Protein AF-A0A6C8YXC8-F1 (afdb_monomer)

Secondary structure (DSSP, 8-state):
---EEEEE-SSEEEEEE-----SSSPP--EEEEEEESSSEEEEEE--B-HHHHHHHHHHHTTTS-GGGEEEEE-SSSSTTTB--

pLDDT: mean 89.51, std 9.95, range [59.56, 98.44]

Solvent-accessible surface area (backbone atoms only — not comparable to full-atom values): 4867 Å² total; per-residue (Å²): 127,80,59,45,77,79,44,74,74,92,40,43,36,35,31,39,36,60,78,60,68,86,77,96,66,88,81,56,68,28,36,42,38,40,40,48,74,100,57,63,44,24,34,37,35,24,64,22,19,81,81,29,43,63,50,46,52,62,38,48,58,75,78,43,62,74,88,30,52,77,42,78,44,58,92,55,82,51,55,68,25,44,48,133

Radius of gyration: 12.47 Å; Cα contacts (8 Å, |Δi|>4): 161; chains: 1; bounding box: 31×22×38 Å

Structure (mmCIF, N/CA/C/O backbone):
data_AF-A0A6C8YXC8-F1
#
_entry.id   AF-A0A6C8YXC8-F1
#
loop_
_atom_site.group_PDB
_atom_site.id
_atom_site.type_symbol
_atom_site.label_atom_id
_atom_site.label_alt_id
_atom_site.label_comp_id
_atom_site.label_asym_id
_atom_site.label_entity_id
_atom_site.label_seq_id
_atom_site.pdbx_PDB_ins_code
_atom_site.Cartn_x
_atom_site.Cartn_y
_atom_site.Cartn_z
_atom_site.occupancy
_atom_site.B_iso_or_equiv
_atom_site.auth_seq_id
_atom_site.auth_comp_id
_atom_site.auth_asym_id
_atom_site.auth_atom_id
_atom_site.pdbx_PDB_model_num
ATOM 1 N N . MET A 1 1 ? -7.499 -0.238 -12.054 1.00 61.75 1 MET A N 1
ATOM 2 C CA . MET A 1 1 ? -7.536 -1.402 -11.145 1.00 61.75 1 MET A CA 1
ATOM 3 C C . MET A 1 1 ? -8.040 -0.961 -9.776 1.00 61.75 1 MET A C 1
ATOM 5 O O . MET A 1 1 ? -7.908 0.221 -9.455 1.00 61.75 1 MET A O 1
ATOM 9 N N . SER A 1 2 ? -8.677 -1.853 -9.017 1.00 70.31 2 SER A N 1
ATOM 10 C CA . SER A 1 2 ? -9.235 -1.566 -7.682 1.00 70.31 2 SER A CA 1
ATOM 11 C C . SER A 1 2 ? -8.474 -2.244 -6.540 1.00 70.31 2 SER A C 1
ATOM 13 O O . SER A 1 2 ? -8.866 -2.070 -5.399 1.00 70.31 2 SER A O 1
ATOM 15 N N . GLY A 1 3 ? -7.399 -2.993 -6.809 1.00 90.00 3 GLY A N 1
ATOM 16 C CA . GLY A 1 3 ? -6.791 -3.880 -5.811 1.00 90.00 3 GLY A CA 1
ATOM 17 C C . GLY A 1 3 ? -7.686 -5.086 -5.496 1.00 90.00 3 GLY A C 1
ATOM 18 O O . GLY A 1 3 ? -8.912 -5.022 -5.610 1.00 90.00 3 GLY A O 1
ATOM 19 N N . LYS A 1 4 ? -7.070 -6.213 -5.145 1.00 95.56 4 LYS A N 1
ATOM 20 C CA . LYS A 1 4 ? -7.751 -7.431 -4.703 1.00 95.56 4 LYS A CA 1
ATOM 21 C C . LYS A 1 4 ? -7.632 -7.529 -3.189 1.00 95.56 4 LYS A C 1
ATOM 23 O O . LYS A 1 4 ? -6.523 -7.637 -2.676 1.00 95.56 4 LYS A O 1
ATOM 28 N N . ILE A 1 5 ? -8.759 -7.539 -2.486 1.00 96.88 5 ILE A N 1
ATOM 29 C CA . ILE A 1 5 ? -8.785 -7.837 -1.052 1.00 96.88 5 ILE A CA 1
ATOM 30 C C . ILE A 1 5 ? -8.448 -9.322 -0.882 1.00 96.88 5 ILE A C 1
ATOM 32 O O . ILE A 1 5 ? -9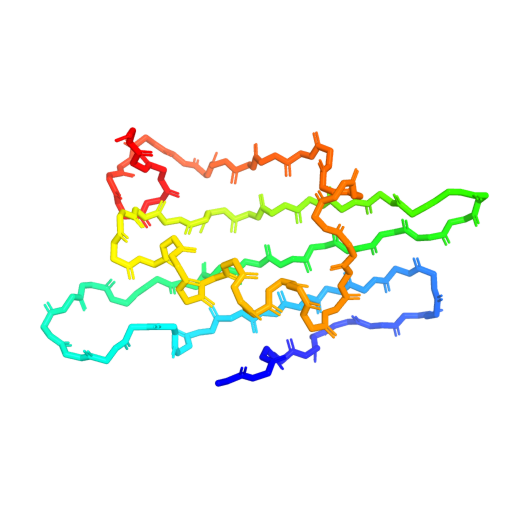.126 -10.186 -1.440 1.00 96.88 5 ILE A O 1
ATOM 36 N N . ILE A 1 6 ? -7.366 -9.610 -0.163 1.00 97.88 6 ILE A N 1
ATOM 37 C CA . ILE A 1 6 ? -6.907 -10.977 0.133 1.00 97.88 6 ILE A CA 1
ATOM 38 C C . ILE A 1 6 ? -7.190 -11.378 1.584 1.00 97.88 6 ILE A C 1
ATOM 40 O O . ILE A 1 6 ? -7.165 -12.563 1.903 1.00 97.88 6 ILE A O 1
ATOM 44 N N . PHE A 1 7 ? -7.493 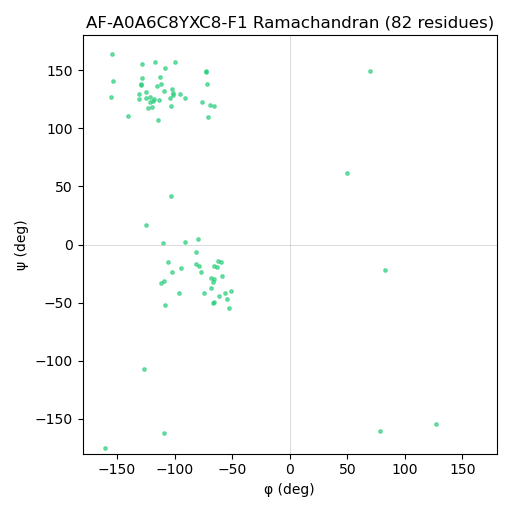-10.405 2.444 1.00 98.44 7 PHE A N 1
ATOM 45 C CA . PHE A 1 7 ? -7.966 -10.611 3.807 1.00 98.44 7 PHE A CA 1
ATOM 46 C C . PHE A 1 7 ? -8.812 -9.415 4.249 1.00 98.44 7 PHE A C 1
ATOM 48 O O . PHE A 1 7 ? -8.458 -8.275 3.949 1.00 98.44 7 PHE A O 1
ATOM 55 N N . ASP A 1 8 ? -9.895 -9.687 4.975 1.00 97.81 8 ASP A N 1
ATOM 56 C CA . ASP A 1 8 ? -10.734 -8.683 5.626 1.00 97.81 8 ASP A CA 1
ATOM 57 C C . ASP A 1 8 ? -11.457 -9.318 6.821 1.00 97.81 8 ASP A C 1
ATOM 59 O O . ASP A 1 8 ? -12.108 -10.355 6.678 1.00 97.81 8 ASP A O 1
ATOM 63 N N . ASN A 1 9 ? -11.338 -8.709 8.000 1.00 97.56 9 ASN A N 1
ATOM 64 C CA . ASN A 1 9 ? -12.105 -9.086 9.191 1.00 97.56 9 ASN A CA 1
ATOM 65 C C . ASN A 1 9 ? -12.899 -7.914 9.803 1.00 97.56 9 ASN A C 1
ATOM 67 O O . ASN A 1 9 ? -13.285 -7.974 10.970 1.00 97.56 9 ASN A O 1
ATOM 71 N N . GLY A 1 10 ? -13.099 -6.833 9.049 1.00 96.06 10 GLY A N 1
ATOM 72 C CA . GLY A 1 10 ? -13.775 -5.607 9.475 1.00 96.06 10 GLY A CA 1
ATOM 73 C C . GLY A 1 10 ? -12.896 -4.616 10.244 1.00 96.06 10 GLY A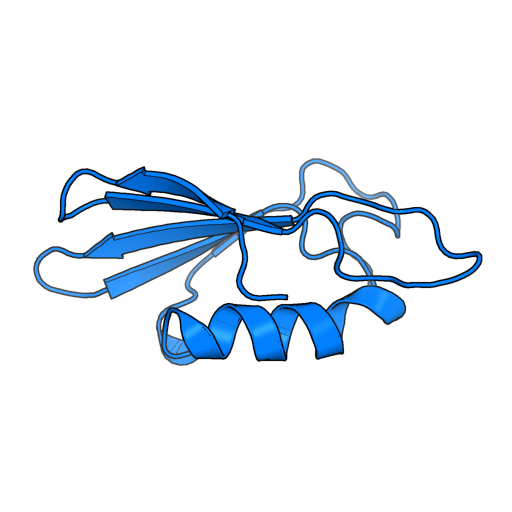 C 1
ATOM 74 O O . GLY A 1 10 ? -13.207 -3.430 10.250 1.00 96.06 10 GLY A O 1
ATOM 75 N N . LYS A 1 11 ? -11.792 -5.063 10.859 1.00 97.19 11 LYS A N 1
ATOM 76 C CA . LYS A 1 11 ? -10.795 -4.189 11.512 1.00 97.19 11 LYS A CA 1
ATOM 77 C C . LYS A 1 11 ? -9.476 -4.117 10.758 1.00 97.19 11 LYS A C 1
ATOM 79 O O . LYS A 1 11 ? -8.769 -3.121 10.825 1.00 97.19 11 LYS A O 1
ATOM 84 N N . HIS A 1 12 ? -9.107 -5.198 10.087 1.00 98.25 12 HIS A N 1
ATOM 85 C CA . HIS A 1 12 ? -7.843 -5.345 9.397 1.00 98.25 12 HIS A CA 1
ATOM 86 C C . HIS A 1 12 ? -8.090 -5.846 7.984 1.00 98.25 12 HIS A C 1
ATOM 88 O O . HIS A 1 12 ? -8.792 -6.841 7.786 1.00 98.25 12 HIS A O 1
ATOM 94 N N . GLN A 1 13 ? -7.497 -5.157 7.018 1.00 98.25 13 GLN A N 1
ATOM 95 C CA . GLN A 1 13 ? -7.638 -5.449 5.601 1.00 98.25 13 GLN A CA 1
ATOM 96 C C . GLN A 1 13 ? -6.266 -5.551 4.947 1.00 98.25 13 GLN A C 1
ATOM 98 O O . GLN A 1 13 ? -5.397 -4.708 5.172 1.00 98.25 13 GLN A O 1
ATOM 103 N N . CYS A 1 14 ? -6.103 -6.557 4.091 1.00 98.31 14 CYS A N 1
ATOM 104 C CA . CYS A 1 14 ? -4.923 -6.727 3.250 1.00 98.31 14 CYS A CA 1
ATOM 105 C C . CYS A 1 14 ? -5.351 -6.679 1.786 1.00 98.31 14 CYS A C 1
ATOM 107 O O . CYS A 1 14 ? -6.192 -7.471 1.345 1.00 98.31 14 CYS A O 1
ATOM 109 N N . ILE A 1 15 ? -4.757 -5.768 1.024 1.00 97.81 15 ILE A N 1
ATOM 110 C CA . ILE A 1 15 ? -5.133 -5.473 -0.357 1.00 97.81 15 ILE A CA 1
ATOM 111 C C . ILE A 1 15 ? -3.896 -5.622 -1.235 1.00 97.81 15 ILE A C 1
ATOM 113 O O . ILE A 1 15 ? -2.871 -5.005 -0.972 1.00 97.81 15 ILE A O 1
ATOM 117 N N . MET A 1 16 ? -3.998 -6.438 -2.281 1.00 96.38 16 MET A N 1
ATOM 118 C CA . MET A 1 16 ? -2.936 -6.685 -3.254 1.00 96.38 16 MET A CA 1
ATOM 119 C C . MET A 1 16 ? -3.193 -5.908 -4.545 1.00 96.38 16 MET A C 1
ATOM 121 O O . MET A 1 16 ? -4.285 -5.974 -5.116 1.00 96.38 16 MET A O 1
ATOM 125 N N . PHE A 1 17 ? -2.164 -5.248 -5.061 1.00 93.50 17 PHE A N 1
ATOM 126 C CA . PHE A 1 17 ? -2.148 -4.611 -6.370 1.00 93.50 17 PHE A CA 1
ATOM 127 C C . PHE A 1 17 ? -1.128 -5.340 -7.246 1.00 93.50 17 PHE A C 1
ATOM 129 O O . PHE A 1 17 ? 0.067 -5.245 -7.012 1.00 93.50 17 PHE A O 1
ATOM 136 N N . SER A 1 18 ? -1.605 -6.116 -8.219 1.00 89.38 18 SER A N 1
ATOM 137 C CA . SER A 1 18 ? -0.744 -6.853 -9.162 1.00 89.38 18 SER A CA 1
ATOM 138 C C . SER A 1 18 ? -0.556 -6.075 -10.456 1.00 89.38 18 SER A C 1
ATOM 140 O O . SER A 1 18 ? 0.540 -5.968 -10.980 1.00 89.38 18 SER A O 1
ATOM 142 N N . ASP A 1 19 ? -1.619 -5.469 -10.968 1.00 85.31 19 ASP A N 1
ATOM 143 C CA . ASP A 1 19 ? -1.625 -5.002 -12.353 1.00 85.31 19 ASP A CA 1
ATOM 144 C C . ASP A 1 19 ? -1.435 -3.482 -12.469 1.00 85.31 19 ASP A C 1
ATOM 146 O O . ASP A 1 19 ? -2.166 -2.845 -13.217 1.00 85.31 19 ASP A O 1
ATOM 150 N N . LEU A 1 20 ? -0.538 -2.846 -11.704 1.00 80.94 20 LEU A N 1
ATOM 151 C CA . LEU A 1 20 ? -0.424 -1.372 -11.712 1.00 80.94 20 LEU A CA 1
ATOM 152 C C . LEU A 1 20 ? 0.299 -0.785 -12.930 1.00 80.94 20 LEU A C 1
ATOM 154 O O . LEU A 1 20 ? 0.038 0.366 -13.286 1.00 80.94 20 LEU A O 1
ATOM 158 N N . VAL A 1 21 ? 1.154 -1.562 -13.594 1.00 73.25 21 VAL A N 1
ATOM 159 C CA . VAL A 1 21 ? 1.886 -1.141 -14.797 1.00 73.25 21 VAL A CA 1
ATOM 160 C C . VAL A 1 21 ? 1.376 -1.928 -15.999 1.00 73.25 21 VAL A C 1
ATOM 162 O O . VAL A 1 21 ? 1.146 -3.132 -15.917 1.00 73.25 21 VAL A O 1
ATOM 165 N N . LYS A 1 22 ? 1.193 -1.244 -17.132 1.00 66.50 22 LYS A N 1
ATOM 166 C CA . LYS A 1 22 ? 0.943 -1.864 -18.439 1.00 66.50 22 LYS A CA 1
ATOM 167 C C . LYS A 1 22 ? 2.086 -1.479 -19.378 1.00 66.50 22 LYS A C 1
ATOM 169 O O . LYS A 1 22 ? 2.319 -0.287 -19.550 1.00 66.50 22 LYS A O 1
ATOM 174 N N . GLY A 1 23 ? 2.765 -2.451 -19.987 1.00 69.06 23 GLY A N 1
ATOM 175 C CA . GLY A 1 23 ? 3.870 -2.218 -20.930 1.00 69.06 23 GLY A CA 1
ATOM 176 C C . GLY A 1 23 ? 5.141 -2.989 -20.563 1.00 69.06 23 GLY A C 1
ATOM 177 O O . GLY A 1 23 ? 5.053 -4.005 -19.883 1.00 69.06 23 GLY A O 1
ATOM 178 N N . ASP A 1 24 ? 6.303 -2.485 -20.992 1.00 65.75 24 ASP A N 1
ATOM 179 C CA . ASP A 1 24 ? 7.618 -3.153 -20.880 1.00 65.75 24 ASP A CA 1
ATOM 180 C C . ASP A 1 24 ? 8.285 -3.050 -19.491 1.00 65.75 24 ASP A C 1
ATOM 182 O O . ASP A 1 24 ? 9.431 -3.460 -19.310 1.00 65.75 24 ASP A O 1
ATOM 186 N N . GLY A 1 25 ? 7.601 -2.471 -18.500 1.00 66.81 25 GLY A N 1
ATOM 187 C CA . GLY A 1 25 ? 8.107 -2.384 -17.129 1.00 66.81 25 GLY A CA 1
ATOM 188 C C . GLY A 1 25 ? 8.066 -3.736 -16.413 1.00 66.81 25 GLY A C 1
ATOM 189 O O . GLY A 1 25 ? 7.166 -4.543 -16.649 1.00 66.81 25 GLY A O 1
ATOM 190 N N . ILE A 1 26 ? 9.013 -3.971 -15.500 1.00 68.50 26 ILE A N 1
ATOM 191 C CA . ILE A 1 26 ? 8.975 -5.144 -14.620 1.00 68.50 26 ILE A CA 1
ATOM 192 C C . ILE A 1 26 ? 7.756 -5.004 -13.703 1.00 68.50 26 ILE A C 1
ATOM 194 O O . ILE A 1 26 ? 7.628 -4.032 -12.959 1.00 68.50 26 ILE A O 1
ATOM 198 N N . GLN A 1 27 ? 6.834 -5.959 -13.794 1.00 73.00 27 GLN A N 1
ATOM 199 C CA . GLN A 1 27 ? 5.641 -5.989 -12.961 1.00 73.00 27 GLN A CA 1
ATOM 200 C C . GLN A 1 27 ? 6.022 -6.467 -11.554 1.00 73.00 27 GLN A C 1
ATOM 202 O O . GLN A 1 27 ? 6.549 -7.565 -11.393 1.00 73.00 27 GLN A O 1
ATOM 207 N N . SER A 1 28 ? 5.726 -5.656 -10.540 1.00 78.50 28 SER A N 1
ATOM 208 C CA . SER A 1 28 ? 5.826 -6.036 -9.130 1.00 78.50 28 SER A CA 1
ATOM 209 C C . SER A 1 28 ? 4.447 -5.993 -8.470 1.00 78.50 28 SER A C 1
ATOM 211 O O . SER A 1 28 ? 3.526 -5.339 -8.969 1.00 78.50 28 SER A O 1
ATOM 213 N N . ASN A 1 29 ? 4.286 -6.730 -7.369 1.00 89.12 29 ASN A N 1
ATOM 214 C CA . ASN A 1 29 ? 3.071 -6.697 -6.562 1.00 89.12 29 ASN A CA 1
ATOM 215 C C . ASN A 1 29 ? 3.269 -5.717 -5.410 1.00 89.12 29 ASN A C 1
ATOM 217 O O . ASN A 1 29 ? 4.233 -5.846 -4.663 1.00 89.12 29 ASN A O 1
ATOM 221 N N . GLN A 1 30 ? 2.324 -4.804 -5.229 1.00 93.31 30 GLN A N 1
ATOM 222 C CA . GLN A 1 30 ? 2.304 -3.876 -4.103 1.00 93.31 30 GLN A CA 1
ATOM 223 C C . GLN A 1 30 ? 1.181 -4.269 -3.149 1.00 93.31 30 GLN A C 1
ATOM 225 O O . GLN A 1 30 ? 0.155 -4.812 -3.575 1.00 93.31 30 GLN A O 1
ATOM 230 N N . PHE A 1 31 ? 1.334 -3.967 -1.862 1.00 96.75 31 PHE A N 1
ATOM 231 C CA . PHE A 1 31 ? 0.293 -4.257 -0.878 1.00 96.75 31 PHE A CA 1
ATOM 232 C C . PHE A 1 31 ? -0.057 -3.032 -0.050 1.00 96.75 31 PHE A C 1
ATOM 234 O O . PHE A 1 31 ? 0.806 -2.240 0.317 1.00 96.75 31 PHE A O 1
ATOM 241 N N . LEU A 1 32 ? -1.340 -2.912 0.277 1.00 97.69 32 LEU A N 1
ATOM 242 C 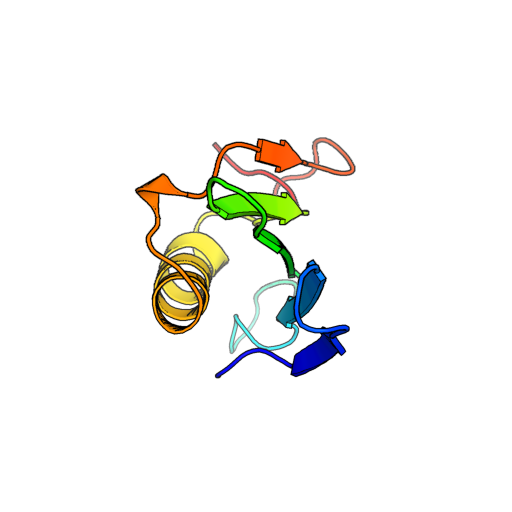CA . LEU A 1 32 ? -1.841 -2.008 1.300 1.00 97.69 32 LEU A CA 1
ATOM 243 C C . LEU A 1 32 ? -2.399 -2.842 2.445 1.00 97.69 32 LEU A C 1
ATOM 245 O O . LEU A 1 32 ? -3.290 -3.671 2.252 1.00 97.69 32 LEU A O 1
ATOM 249 N N . ILE A 1 33 ? -1.882 -2.582 3.636 1.00 98.38 33 ILE A N 1
ATOM 250 C CA . ILE A 1 33 ? -2.422 -3.076 4.892 1.00 98.38 33 ILE A CA 1
ATOM 251 C C . ILE A 1 33 ? -3.138 -1.914 5.565 1.00 98.38 33 ILE A C 1
ATOM 253 O O . ILE A 1 33 ? -2.536 -0.860 5.761 1.00 98.38 33 ILE A O 1
ATOM 257 N N . LEU A 1 34 ? -4.404 -2.102 5.923 1.00 98.31 34 LEU A N 1
ATOM 258 C CA . LEU A 1 34 ? -5.167 -1.159 6.735 1.00 98.31 34 LEU A CA 1
ATOM 259 C C . LEU A 1 34 ? -5.530 -1.816 8.055 1.00 98.31 34 LEU A C 1
ATOM 261 O O . LEU A 1 34 ? -5.946 -2.974 8.097 1.00 98.31 34 LEU A O 1
ATOM 265 N N . HIS A 1 35 ? -5.380 -1.066 9.134 1.00 98.38 35 HIS A N 1
ATOM 266 C CA . HIS A 1 35 ? -5.883 -1.434 10.442 1.00 98.38 35 HIS A CA 1
ATOM 267 C C . HIS A 1 35 ? -6.657 -0.255 11.024 1.00 98.38 35 HIS A C 1
ATOM 269 O O . HIS A 1 35 ? -6.121 0.849 11.113 1.00 98.38 35 HIS A O 1
ATOM 275 N N . SER A 1 36 ? -7.904 -0.498 11.405 1.00 96.56 36 SER A N 1
ATOM 276 C CA . SER A 1 36 ? -8.808 0.497 11.968 1.00 96.56 36 SER A CA 1
ATOM 277 C C . SER A 1 36 ? -9.288 0.024 13.335 1.00 96.56 36 SER A C 1
ATOM 279 O O . SER A 1 36 ? -9.958 -1.006 13.450 1.00 96.56 36 SER A O 1
ATOM 281 N N . ASP A 1 37 ? -8.939 0.796 14.360 1.00 92.69 37 ASP A N 1
ATOM 282 C CA . ASP A 1 37 ? -9.520 0.685 15.699 1.00 92.69 37 ASP A CA 1
ATOM 283 C C . ASP A 1 37 ? -10.046 2.069 16.114 1.00 92.69 37 ASP A C 1
ATOM 285 O O . ASP A 1 37 ? -11.015 2.529 15.513 1.00 92.69 37 ASP A O 1
ATOM 289 N N . GLU A 1 38 ? -9.400 2.780 17.045 1.00 94.25 38 GLU A N 1
ATOM 290 C CA . GLU A 1 38 ? -9.726 4.192 17.331 1.00 94.25 38 GLU A CA 1
ATOM 291 C C . GLU A 1 38 ? -9.347 5.125 16.167 1.00 94.25 38 GLU A C 1
ATOM 293 O O . GLU A 1 38 ? -10.081 6.052 15.839 1.00 94.25 38 GLU A O 1
ATOM 298 N N . GLU A 1 39 ? -8.224 4.837 15.508 1.00 95.31 39 GLU A N 1
ATOM 299 C CA . GLU A 1 39 ? -7.704 5.562 14.348 1.00 95.31 39 GLU A CA 1
ATOM 300 C C . GLU A 1 39 ? -7.390 4.575 13.217 1.00 95.31 39 GLU A C 1
ATOM 302 O O . GLU A 1 39 ? -7.127 3.391 13.456 1.00 95.31 39 GLU A O 1
ATOM 307 N N . THR A 1 40 ? -7.390 5.057 11.971 1.00 97.00 40 THR A N 1
ATOM 308 C CA . THR A 1 40 ? -6.976 4.243 10.817 1.00 97.00 40 THR A CA 1
ATOM 309 C C . THR A 1 40 ? -5.485 4.407 10.553 1.00 97.00 40 THR A C 1
ATOM 311 O O . THR A 1 40 ? -4.983 5.515 10.355 1.00 97.00 40 THR A O 1
ATOM 314 N N . VAL A 1 41 ? -4.780 3.281 10.507 1.00 98.00 41 VAL A N 1
ATOM 315 C CA . VAL A 1 41 ? -3.349 3.195 10.222 1.00 98.00 41 VAL A CA 1
ATOM 316 C C . VAL A 1 41 ? -3.137 2.324 8.993 1.00 98.00 41 VAL A C 1
ATOM 318 O O . VAL A 1 41 ? -3.610 1.191 8.924 1.00 98.00 41 VAL A O 1
ATOM 321 N N . GLY A 1 42 ? -2.411 2.863 8.020 1.00 98.06 42 GLY A N 1
ATOM 322 C CA . GLY A 1 42 ? -2.043 2.177 6.793 1.00 98.06 42 GLY A CA 1
ATOM 323 C C . GLY A 1 42 ? -0.548 1.898 6.698 1.00 98.06 42 GLY A C 1
ATOM 324 O O . GLY A 1 42 ? 0.277 2.725 7.098 1.00 98.06 42 GLY A O 1
ATOM 325 N N . ALA A 1 43 ? -0.204 0.753 6.118 1.00 98.00 43 ALA A N 1
ATOM 326 C CA . ALA A 1 43 ? 1.146 0.420 5.690 1.00 98.00 43 ALA A CA 1
ATOM 327 C C . ALA A 1 43 ? 1.140 0.036 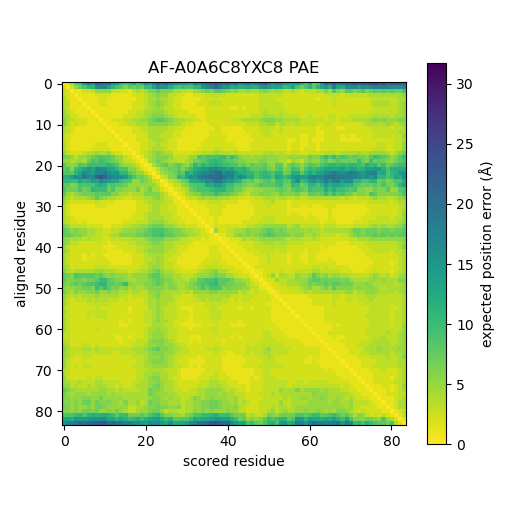4.209 1.00 98.00 43 ALA A C 1
ATOM 329 O O . ALA A 1 43 ? 0.325 -0.785 3.785 1.00 98.00 43 ALA A O 1
ATOM 330 N N . VAL A 1 44 ? 2.051 0.617 3.433 1.00 96.69 44 VAL A N 1
ATOM 331 C CA . VAL A 1 44 ? 2.298 0.222 2.042 1.00 96.69 44 VAL A CA 1
ATOM 332 C C . VAL A 1 44 ? 3.548 -0.645 2.006 1.00 96.69 44 VAL A C 1
ATOM 334 O O . VAL A 1 44 ? 4.575 -0.255 2.558 1.00 96.69 44 VAL A O 1
ATOM 337 N N . ILE A 1 45 ? 3.455 -1.813 1.378 1.00 9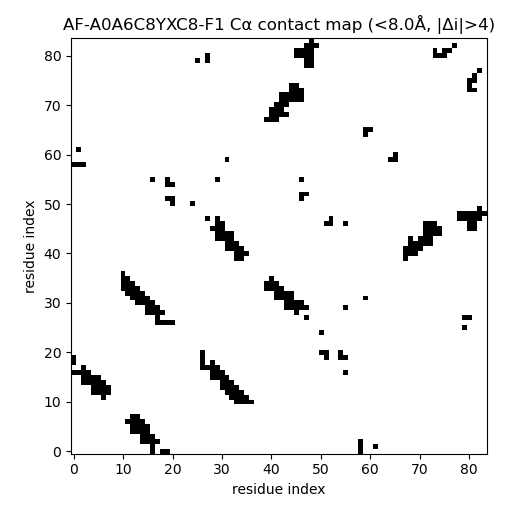5.94 45 ILE A N 1
ATOM 338 C CA . ILE A 1 45 ? 4.576 -2.741 1.204 1.00 95.94 45 ILE A CA 1
ATOM 339 C C . ILE A 1 45 ? 4.985 -2.731 -0.262 1.00 95.94 45 ILE A C 1
ATOM 341 O O . ILE A 1 45 ? 4.120 -2.854 -1.135 1.00 95.94 45 ILE A O 1
ATOM 345 N N . ASP A 1 46 ? 6.291 -2.602 -0.482 1.00 93.50 46 ASP A N 1
ATOM 346 C CA . ASP A 1 46 ? 6.966 -2.608 -1.774 1.00 93.50 46 ASP A CA 1
ATOM 347 C C . ASP A 1 46 ? 6.288 -1.651 -2.766 1.00 93.50 46 ASP A C 1
ATOM 349 O O . ASP A 1 46 ? 5.759 -2.101 -3.772 1.00 93.50 46 ASP A O 1
ATOM 353 N N . PRO A 1 47 ? 6.233 -0.329 -2.492 1.00 90.81 47 PRO A N 1
ATOM 354 C CA . PRO A 1 47 ? 5.489 0.639 -3.316 1.00 90.81 47 PRO A CA 1
ATOM 355 C C . PRO A 1 47 ? 5.961 0.719 -4.783 1.00 90.81 47 PRO A C 1
ATOM 357 O O . PRO A 1 47 ? 5.261 1.259 -5.649 1.00 90.81 47 PRO A O 1
ATOM 360 N N . GLY A 1 48 ? 7.138 0.171 -5.066 1.00 87.38 48 GLY A N 1
ATOM 361 C CA . GLY A 1 48 ? 7.800 0.208 -6.354 1.00 87.38 48 GLY A CA 1
ATOM 362 C C . GLY A 1 48 ? 8.477 1.545 -6.622 1.00 87.38 48 GLY A C 1
ATOM 363 O O . GLY A 1 48 ? 8.771 2.312 -5.702 1.00 87.38 48 GLY A O 1
ATOM 364 N N . GLY A 1 49 ? 8.749 1.801 -7.899 1.00 82.00 49 GLY A N 1
ATOM 365 C CA . GLY A 1 49 ? 9.449 2.998 -8.356 1.00 82.00 49 GLY A CA 1
ATOM 366 C C . GLY A 1 49 ? 8.574 4.006 -9.104 1.00 82.00 49 GLY A C 1
ATOM 367 O O . GLY A 1 49 ? 7.343 3.958 -9.068 1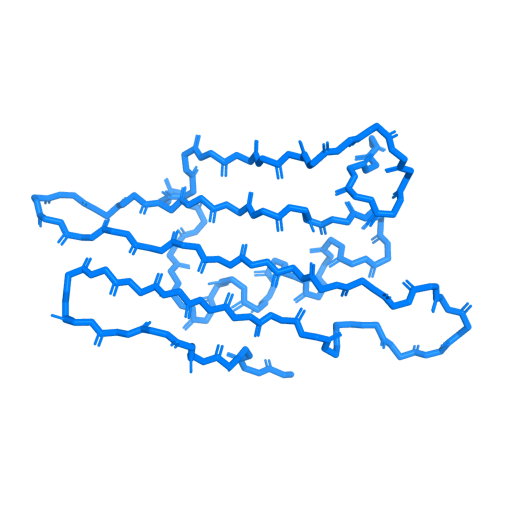.00 82.00 49 GLY A O 1
ATOM 368 N N . ASP A 1 50 ? 9.214 4.915 -9.839 1.00 81.69 50 ASP A N 1
ATOM 369 C CA . ASP A 1 50 ? 8.559 6.047 -10.518 1.00 81.69 50 ASP A CA 1
ATOM 370 C C . ASP A 1 50 ? 7.357 5.654 -11.387 1.00 81.69 50 ASP A C 1
ATOM 372 O O . ASP A 1 50 ? 6.323 6.328 -11.396 1.00 81.69 50 ASP A O 1
ATOM 376 N N . LEU A 1 51 ? 7.468 4.530 -12.102 1.00 81.31 51 LEU A N 1
ATOM 377 C CA . LEU A 1 51 ? 6.418 4.042 -12.998 1.00 81.31 51 LEU A CA 1
ATOM 378 C C . LEU A 1 51 ? 5.167 3.562 -12.244 1.00 81.31 51 LEU A C 1
ATOM 380 O O . LEU A 1 51 ? 4.063 3.640 -12.789 1.00 81.31 51 LEU A O 1
ATOM 384 N N . THR A 1 52 ? 5.313 3.080 -11.006 1.00 83.44 52 THR A N 1
ATOM 385 C CA . THR A 1 52 ? 4.198 2.605 -10.172 1.00 83.44 52 THR A CA 1
ATOM 386 C C . THR A 1 52 ? 3.657 3.680 -9.241 1.00 83.44 52 THR A C 1
ATOM 388 O O . THR A 1 52 ? 2.498 3.570 -8.845 1.00 83.44 52 THR A O 1
ATOM 391 N N . TYR A 1 53 ? 4.416 4.740 -8.937 1.00 86.56 53 TYR A N 1
ATOM 392 C CA . TYR A 1 53 ? 4.036 5.752 -7.944 1.00 86.56 53 TYR A CA 1
ATOM 393 C C . TYR A 1 53 ? 2.645 6.355 -8.183 1.00 86.56 53 TYR A C 1
ATOM 395 O O . TYR A 1 53 ? 1.777 6.314 -7.306 1.00 86.56 53 TYR A O 1
ATOM 403 N N . THR A 1 54 ? 2.395 6.895 -9.381 1.00 89.38 54 THR A N 1
ATOM 404 C CA . THR A 1 54 ? 1.099 7.526 -9.688 1.00 89.38 54 THR A CA 1
ATOM 405 C C . THR A 1 54 ? -0.047 6.503 -9.717 1.00 89.38 54 THR A C 1
ATOM 407 O O . THR A 1 54 ? -1.049 6.722 -9.026 1.00 89.38 54 THR A O 1
ATOM 410 N N . PRO A 1 55 ? 0.060 5.370 -10.447 1.00 90.25 55 PRO A N 1
ATOM 411 C CA . PRO A 1 55 ? -0.964 4.324 -10.417 1.00 90.25 55 PRO A CA 1
ATOM 412 C C . PRO A 1 55 ? -1.265 3.787 -9.015 1.00 90.25 55 PRO A C 1
ATOM 414 O O . PRO A 1 55 ? -2.437 3.600 -8.681 1.00 90.25 55 PRO A O 1
ATOM 417 N N . LEU A 1 56 ? -0.232 3.571 -8.194 1.00 91.62 56 LEU A N 1
ATOM 418 C CA . LEU A 1 56 ? -0.372 3.089 -6.825 1.00 91.62 56 LEU A CA 1
ATOM 419 C C . LEU A 1 56 ? -1.077 4.131 -5.970 1.00 91.62 56 LEU A C 1
ATOM 421 O O . LEU A 1 56 ? -2.082 3.804 -5.354 1.00 91.62 56 LEU A O 1
ATOM 425 N N . THR A 1 57 ? -0.644 5.392 -6.002 1.00 91.94 57 THR A N 1
ATOM 426 C CA . THR A 1 57 ? -1.270 6.481 -5.233 1.00 91.94 57 THR A CA 1
ATOM 427 C C . THR A 1 57 ? -2.767 6.582 -5.533 1.00 91.94 57 THR A C 1
ATOM 429 O O . THR A 1 57 ? -3.592 6.601 -4.620 1.00 91.94 57 THR A O 1
ATOM 432 N N . LEU A 1 58 ? -3.150 6.546 -6.813 1.00 92.38 58 LEU A N 1
ATOM 433 C CA . LEU A 1 58 ? -4.558 6.552 -7.224 1.00 92.38 58 LEU A CA 1
ATOM 434 C C . LEU A 1 58 ? -5.317 5.293 -6.788 1.00 92.38 58 LEU A C 1
ATOM 436 O O . LEU A 1 58 ? -6.530 5.351 -6.590 1.00 92.38 58 LEU A O 1
ATOM 440 N N . ALA A 1 59 ? -4.642 4.148 -6.678 1.00 93.12 59 ALA A N 1
ATOM 441 C CA . ALA A 1 59 ? -5.240 2.922 -6.170 1.00 93.12 59 ALA A CA 1
ATOM 442 C C . ALA A 1 59 ? -5.432 2.974 -4.645 1.00 93.12 59 ALA A C 1
ATOM 444 O O . ALA A 1 59 ? -6.501 2.596 -4.174 1.00 93.12 59 ALA A O 1
ATOM 445 N N . LEU A 1 60 ? -4.457 3.497 -3.893 1.00 95.00 60 LEU A N 1
ATOM 446 C CA . LEU A 1 60 ? -4.527 3.682 -2.439 1.00 95.00 60 LEU A CA 1
ATOM 447 C C . LEU A 1 60 ? -5.670 4.625 -2.044 1.00 95.00 60 LEU A C 1
ATOM 449 O O . LEU A 1 60 ? -6.451 4.295 -1.155 1.00 95.00 60 LEU A O 1
ATOM 453 N N . LEU A 1 61 ? -5.828 5.743 -2.765 1.00 95.06 61 LEU A N 1
ATOM 454 C CA . LEU A 1 61 ? -6.877 6.745 -2.519 1.00 95.06 61 LEU A CA 1
ATOM 455 C C . LEU A 1 61 ? -8.311 6.212 -2.685 1.00 95.06 61 LEU A C 1
ATOM 457 O O . LEU A 1 61 ? -9.261 6.865 -2.262 1.00 95.06 61 LEU A O 1
ATOM 461 N N . LYS A 1 62 ? -8.494 5.033 -3.293 1.00 94.44 62 LYS A N 1
ATOM 462 C CA . LYS A 1 62 ? -9.805 4.364 -3.370 1.00 94.44 62 LYS A CA 1
ATOM 463 C C . LYS A 1 62 ? -10.162 3.594 -2.102 1.00 94.44 62 LYS A C 1
ATOM 465 O O . LYS A 1 62 ? -11.324 3.241 -1.936 1.00 94.44 62 LYS A O 1
ATOM 470 N N . HIS A 1 63 ? -9.175 3.313 -1.256 1.00 95.00 63 HIS A N 1
ATOM 471 C CA . HIS A 1 63 ? -9.324 2.500 -0.048 1.00 95.00 63 HIS A CA 1
ATOM 472 C C . HIS A 1 63 ? -9.164 3.317 1.225 1.00 95.00 63 HIS A C 1
ATOM 474 O O . HIS A 1 63 ? -9.801 3.017 2.227 1.00 95.00 63 HIS A O 1
ATOM 480 N N . THR A 1 64 ? -8.312 4.343 1.210 1.00 95.62 64 THR A N 1
ATOM 481 C CA . THR A 1 64 ? -8.029 5.150 2.396 1.00 95.62 64 THR A CA 1
ATOM 482 C C . THR A 1 64 ? -7.561 6.555 2.028 1.00 95.62 64 THR A C 1
ATOM 484 O O . THR A 1 64 ? -7.140 6.812 0.900 1.00 95.62 64 THR A O 1
ATOM 487 N N . ASP A 1 65 ? -7.588 7.467 2.996 1.00 95.75 65 ASP A N 1
ATOM 488 C CA . ASP A 1 65 ? -6.904 8.750 2.877 1.00 95.75 65 ASP A CA 1
ATOM 489 C C . ASP A 1 65 ? -5.385 8.550 2.967 1.00 95.75 65 ASP A C 1
ATOM 491 O O . ASP A 1 65 ? -4.896 7.811 3.825 1.00 95.75 65 ASP A O 1
ATOM 495 N N . ILE A 1 66 ? -4.617 9.238 2.120 1.00 92.81 66 ILE A N 1
ATOM 496 C CA . ILE A 1 66 ? -3.154 9.124 2.119 1.00 92.81 66 ILE A CA 1
ATOM 497 C C . ILE A 1 66 ? -2.533 9.497 3.476 1.00 92.81 66 ILE A C 1
ATOM 499 O O . ILE A 1 66 ? -1.497 8.955 3.849 1.00 92.81 66 ILE A O 1
ATOM 503 N N . ARG A 1 67 ? -3.192 10.361 4.261 1.00 95.38 67 ARG A N 1
ATOM 504 C CA . ARG A 1 67 ? -2.772 10.760 5.616 1.00 95.38 67 ARG A CA 1
ATOM 505 C C . ARG A 1 67 ? -2.822 9.610 6.625 1.00 95.38 67 ARG A C 1
ATOM 507 O O . ARG A 1 67 ? -2.193 9.708 7.678 1.00 95.38 67 ARG A O 1
ATOM 514 N N . HIS A 1 68 ? -3.552 8.535 6.323 1.00 97.25 68 HIS A N 1
ATOM 515 C CA . HIS A 1 68 ? -3.572 7.328 7.146 1.00 97.25 68 HIS A CA 1
ATOM 516 C C . HIS A 1 68 ? -2.339 6.447 6.924 1.00 97.25 68 HIS A C 1
ATOM 518 O O . HIS A 1 68 ? -2.047 5.609 7.775 1.00 97.25 68 HIS A O 1
ATOM 524 N N . ILE A 1 69 ? -1.597 6.609 5.822 1.00 96.88 69 ILE A N 1
ATOM 525 C CA . ILE A 1 69 ? -0.382 5.826 5.577 1.00 96.88 69 ILE A CA 1
ATOM 526 C C . ILE A 1 69 ? 0.709 6.288 6.548 1.00 96.88 69 ILE A C 1
ATOM 528 O O . ILE A 1 69 ? 1.227 7.398 6.450 1.00 96.88 69 ILE A O 1
ATOM 532 N N . ARG A 1 70 ? 1.041 5.432 7.517 1.00 97.19 70 ARG A N 1
ATOM 533 C CA . ARG A 1 70 ? 2.073 5.685 8.536 1.00 97.19 70 ARG A CA 1
ATOM 534 C C . ARG A 1 70 ? 3.376 4.961 8.242 1.00 97.19 70 ARG A C 1
ATOM 536 O O . ARG A 1 70 ? 4.422 5.394 8.716 1.00 97.19 70 ARG A O 1
ATOM 543 N N . TYR A 1 71 ? 3.305 3.881 7.471 1.00 97.00 71 TYR A N 1
ATOM 544 C CA . TYR A 1 71 ? 4.450 3.033 7.177 1.00 97.00 71 TYR A CA 1
ATOM 545 C C . TYR A 1 71 ? 4.588 2.808 5.676 1.00 97.00 71 TYR A C 1
ATOM 547 O O . TYR A 1 71 ? 3.611 2.539 4.976 1.00 97.00 71 TYR A O 1
ATOM 555 N N . VAL A 1 72 ? 5.831 2.874 5.212 1.00 94.69 72 VAL A N 1
ATOM 556 C CA .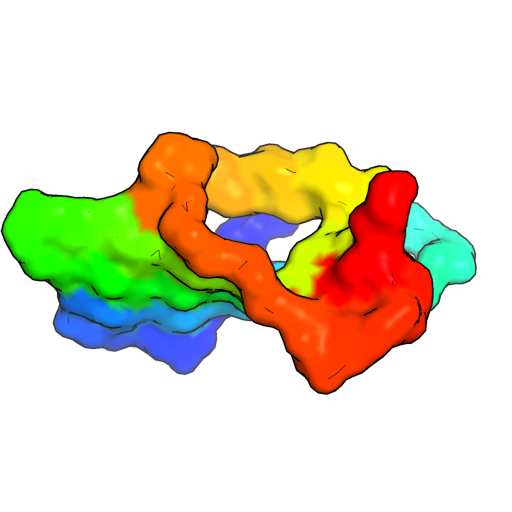 VAL A 1 72 ? 6.259 2.387 3.904 1.00 94.69 72 VAL A CA 1
ATOM 557 C C . VAL A 1 72 ? 7.345 1.358 4.177 1.00 94.69 72 VAL A C 1
ATOM 559 O O . VAL A 1 72 ? 8.313 1.655 4.874 1.00 94.69 72 VAL A O 1
ATOM 562 N N . ILE A 1 73 ? 7.143 0.136 3.701 1.00 95.06 73 ILE A N 1
ATOM 563 C CA . ILE A 1 73 ? 8.000 -1.012 3.989 1.00 95.06 73 ILE A CA 1
ATOM 564 C C . ILE A 1 73 ? 8.558 -1.501 2.661 1.00 95.06 73 ILE A C 1
ATOM 566 O O . ILE A 1 73 ? 7.790 -1.903 1.795 1.00 95.06 73 ILE A O 1
ATOM 570 N N . GLY A 1 74 ? 9.878 -1.460 2.510 1.00 93.38 74 GLY A N 1
ATOM 571 C CA . GLY A 1 74 ? 10.572 -2.096 1.395 1.00 93.38 74 GLY A CA 1
ATOM 572 C C . GLY A 1 74 ? 11.180 -3.412 1.850 1.00 93.38 74 GLY A C 1
ATOM 573 O O . GLY A 1 74 ? 11.857 -3.458 2.879 1.00 93.38 74 GLY A O 1
ATOM 574 N N . SER A 1 75 ? 10.944 -4.475 1.094 1.00 93.44 75 SER A N 1
ATOM 575 C CA . SER A 1 75 ? 11.537 -5.789 1.330 1.00 93.44 75 SER A CA 1
ATOM 576 C C . SER A 1 75 ? 13.054 -5.795 1.112 1.00 93.44 75 SER A C 1
ATOM 578 O O . SER A 1 75 ? 13.766 -6.522 1.805 1.00 93.44 75 SER A O 1
ATOM 580 N N . HIS A 1 76 ? 13.551 -4.977 0.180 1.00 91.19 76 HIS A N 1
ATOM 581 C CA . HIS A 1 76 ? 14.970 -4.777 -0.124 1.00 91.19 76 HIS A CA 1
ATOM 582 C C . HIS A 1 76 ? 15.197 -3.451 -0.877 1.00 91.19 76 HIS A C 1
ATOM 584 O O . HIS A 1 76 ? 14.276 -2.648 -1.019 1.00 91.19 76 HIS A O 1
ATOM 590 N N . GLN A 1 77 ? 16.438 -3.202 -1.306 1.00 88.62 77 GLN A N 1
ATOM 591 C CA . GLN A 1 77 ? 16.895 -1.926 -1.872 1.00 88.62 77 GLN A CA 1
ATOM 592 C C . GLN A 1 77 ? 16.776 -1.791 -3.398 1.00 88.62 77 GLN A C 1
ATOM 594 O O . GLN A 1 77 ? 17.254 -0.793 -3.941 1.00 88.62 77 GLN A O 1
ATOM 599 N N . ASP A 1 78 ? 16.238 -2.786 -4.103 1.00 87.88 78 ASP A N 1
ATOM 600 C CA . ASP A 1 78 ? 16.235 -2.738 -5.564 1.00 87.88 78 ASP A CA 1
ATOM 601 C C . ASP A 1 78 ? 15.208 -1.705 -6.081 1.00 87.88 78 ASP A C 1
ATOM 603 O O . ASP A 1 78 ? 14.185 -1.451 -5.427 1.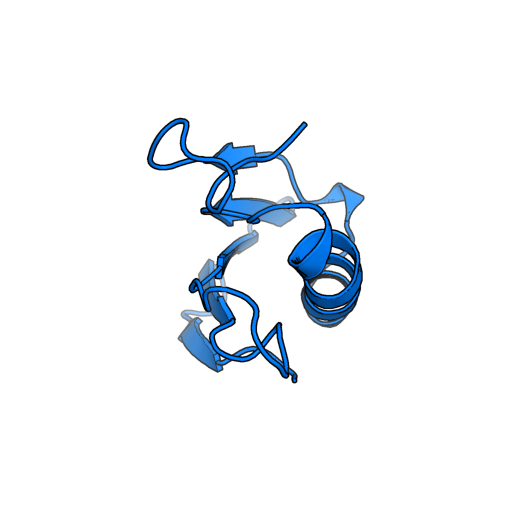00 87.88 78 ASP A O 1
ATOM 607 N N . PRO A 1 79 ? 15.461 -1.072 -7.247 1.00 81.50 79 PRO A N 1
ATOM 608 C CA . PRO A 1 79 ? 14.645 0.045 -7.737 1.00 81.50 79 PRO A CA 1
ATOM 609 C C . PRO A 1 79 ? 13.179 -0.299 -8.034 1.00 81.50 79 PRO A C 1
ATOM 611 O O . PRO A 1 79 ? 12.340 0.593 -8.133 1.00 81.50 79 PRO A O 1
ATOM 614 N N . ASP A 1 80 ? 12.855 -1.577 -8.212 1.00 78.62 80 ASP A N 1
ATOM 615 C CA . ASP A 1 80 ? 11.497 -2.078 -8.430 1.00 78.62 80 ASP A CA 1
ATOM 616 C C . ASP A 1 80 ? 10.685 -2.245 -7.133 1.00 78.62 80 ASP A C 1
ATOM 618 O O . ASP A 1 80 ? 9.477 -2.495 -7.211 1.00 78.62 80 ASP A O 1
ATOM 622 N N . ILE A 1 81 ? 11.315 -2.051 -5.965 1.00 84.81 81 ILE A N 1
ATOM 623 C CA . ILE A 1 81 ? 10.696 -2.106 -4.631 1.00 84.81 81 ILE A CA 1
ATOM 624 C C . ILE A 1 81 ? 10.561 -0.731 -3.986 1.00 84.81 81 ILE A C 1
ATOM 626 O O . ILE A 1 81 ? 9.474 -0.375 -3.529 1.00 84.81 81 ILE A O 1
ATOM 630 N N . ILE A 1 82 ? 11.653 0.031 -3.933 1.00 80.19 82 ILE A N 1
ATOM 631 C CA . ILE A 1 82 ? 11.693 1.418 -3.462 1.00 80.19 82 ILE A CA 1
ATOM 632 C C . ILE A 1 82 ? 12.652 2.168 -4.385 1.00 80.19 82 ILE A C 1
ATOM 634 O O . ILE A 1 82 ? 13.861 1.948 -4.339 1.00 80.19 82 ILE A O 1
ATOM 638 N N . ALA A 1 83 ? 12.115 3.066 -5.211 1.00 74.12 83 ALA A N 1
ATOM 639 C CA . ALA A 1 83 ? 12.923 4.054 -5.928 1.00 74.12 83 ALA A CA 1
ATOM 640 C C . ALA A 1 83 ? 12.876 5.417 -5.217 1.00 74.12 83 ALA A C 1
ATOM 642 O O . ALA A 1 83 ? 11.953 5.682 -4.441 1.00 74.12 83 ALA A O 1
ATOM 643 N N . SER A 1 84 ? 13.897 6.250 -5.457 1.00 59.56 84 SER A N 1
ATOM 644 C CA . SER A 1 84 ? 14.041 7.587 -4.858 1.00 59.56 84 SER A CA 1
ATOM 645 C C . SER A 1 84 ? 13.348 8.673 -5.664 1.00 59.56 84 SER A C 1
ATOM 647 O O . SER A 1 84 ? 13.649 8.712 -6.877 1.00 59.56 84 SER A O 1
#

InterPro domains:
  IPR036866 Ribonuclease Z/Hydroxyacylglutathione hydrolase-like [G3DSA:3.60.15.10] (11-84)
  IPR036866 Ribonuclease Z/Hydroxyacylglutathione hydrolase-like [SSF56281] (13-82)
  IPR045761 ODP domain [PF19583] (26-84)

Sequence (84 aa):
MSGKIIFDNGKHQCIMFSDLVKGDGIQSNQFLILHSDEETVGAVIDPGGDLTYTPLTLALLKHTDIRHIRYVIGSHQDPDIIAS

Nearest PDB structures (foldseek):
  5nka-assembly1_A  TM=5.463E-01  e=5.363E+00  Homo sapiens
  4i5c-assembly1_A  TM=5.538E-01  e=8.341E+00  Homo sapiens
  8yjy-assembly1_B  TM=4.325E-01  e=4.728E+00  Serratia marcescens
  6tg1-assembly2_B  TM=3.890E-01  e=9.463E+00  Homo sapiens

Foldseek 3Di:
DQFDWPDDDPFKTKTKDFPLDDDDDDTDIKIWIWGDDPHIAIEIFQCAADRSVVSSVVNVVNPDDPVRYPYYHFPDDDRRRDND

Organism: Salmonella typhimurium (NCBI:txid90371)

Mean predicted aligned error: 4.12 Å